Protein AF-A0A3A4X3X3-F1 (afdb_monome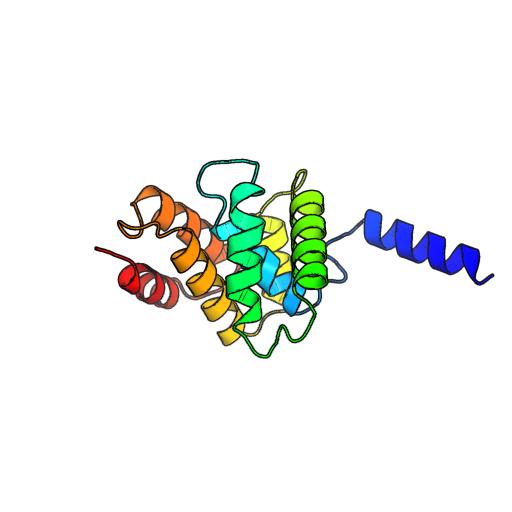r_lite)

Structure (mmCIF, N/CA/C/O backbone):
data_AF-A0A3A4X3X3-F1
#
_entry.id   AF-A0A3A4X3X3-F1
#
loop_
_atom_site.group_PDB
_atom_site.id
_atom_site.type_symbol
_atom_site.label_atom_id
_atom_site.label_alt_id
_atom_site.label_comp_id
_atom_site.label_asym_id
_atom_site.label_entity_id
_atom_site.label_seq_id
_atom_site.pdbx_PD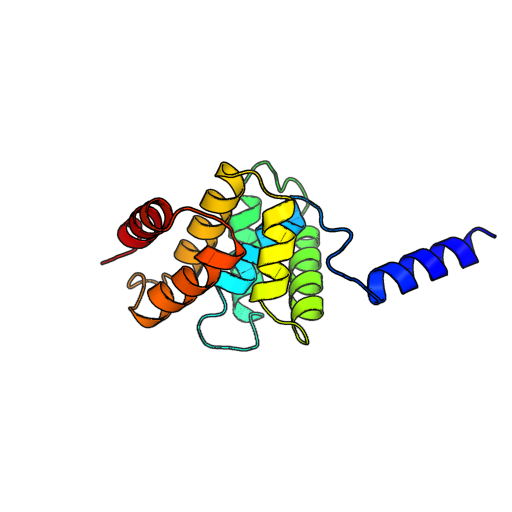B_ins_code
_atom_site.Cartn_x
_atom_site.Cartn_y
_atom_site.Cartn_z
_atom_site.occupancy
_atom_site.B_iso_or_equiv
_atom_site.auth_seq_id
_atom_site.auth_comp_id
_atom_site.auth_asym_id
_atom_site.auth_atom_id
_atom_site.pdbx_PDB_model_num
ATOM 1 N N . MET A 1 1 ? 26.166 -3.605 -29.532 1.00 51.84 1 MET A N 1
ATOM 2 C CA . MET A 1 1 ? 25.289 -4.764 -29.232 1.00 51.84 1 MET A CA 1
ATOM 3 C C . MET A 1 1 ? 24.823 -4.887 -27.776 1.00 51.84 1 MET A C 1
ATOM 5 O O . MET A 1 1 ? 23.665 -4.574 -27.557 1.00 51.84 1 MET A O 1
ATOM 9 N N . LYS A 1 2 ? 25.614 -5.294 -26.757 1.00 52.53 2 LYS A N 1
ATOM 10 C CA . LYS A 1 2 ? 25.091 -5.382 -25.358 1.00 52.53 2 LYS A CA 1
ATOM 11 C C . LYS A 1 2 ? 24.669 -4.024 -24.761 1.00 52.53 2 LYS A C 1
ATOM 13 O O . LYS A 1 2 ? 23.733 -3.970 -23.978 1.00 52.53 2 LYS A O 1
ATOM 18 N N . SER A 1 3 ? 25.343 -2.942 -25.152 1.00 66.31 3 SER A N 1
ATOM 19 C CA . SER A 1 3 ? 25.094 -1.590 -24.628 1.00 66.31 3 SER A CA 1
ATOM 20 C C . SER A 1 3 ? 23.858 -0.900 -25.216 1.00 66.31 3 SER A C 1
ATOM 22 O O . SER A 1 3 ? 23.314 -0.026 -24.552 1.00 66.31 3 SER A O 1
ATOM 24 N N . GLU A 1 4 ? 23.433 -1.245 -26.434 1.00 62.88 4 GLU A N 1
ATOM 25 C CA . GLU A 1 4 ? 22.257 -0.628 -27.076 1.00 62.88 4 GLU A CA 1
ATOM 26 C C . GLU A 1 4 ? 20.963 -1.248 -26.559 1.00 62.88 4 GLU A C 1
ATOM 28 O O . GLU A 1 4 ? 20.066 -0.508 -26.186 1.00 62.88 4 GLU A O 1
ATOM 33 N N . ARG A 1 5 ? 20.920 -2.578 -26.385 1.00 59.50 5 ARG A N 1
ATOM 34 C CA . ARG A 1 5 ? 19.794 -3.250 -25.714 1.00 59.50 5 ARG A CA 1
ATOM 35 C C . ARG A 1 5 ? 19.565 -2.734 -24.299 1.00 59.50 5 ARG A C 1
ATOM 37 O O . ARG A 1 5 ? 18.432 -2.488 -23.921 1.00 59.50 5 ARG A O 1
ATOM 44 N N . LEU A 1 6 ? 20.643 -2.525 -23.539 1.00 62.97 6 LEU A N 1
ATOM 45 C CA . LEU A 1 6 ? 20.533 -1.993 -22.182 1.00 62.97 6 LEU A CA 1
ATOM 46 C C . LEU A 1 6 ? 19.977 -0.558 -22.182 1.00 62.97 6 LEU A C 1
ATOM 48 O O . LEU A 1 6 ? 19.209 -0.204 -21.300 1.00 62.97 6 LEU A O 1
ATOM 52 N N . LYS A 1 7 ? 20.341 0.263 -23.178 1.00 60.59 7 LYS A N 1
ATOM 53 C CA . LYS A 1 7 ? 19.794 1.618 -23.343 1.00 60.59 7 LYS A CA 1
ATOM 54 C C . LYS A 1 7 ? 18.327 1.602 -23.762 1.00 60.59 7 LYS A C 1
ATOM 56 O O . LYS A 1 7 ? 17.557 2.354 -23.191 1.00 60.59 7 LYS A O 1
ATOM 61 N N . GLU A 1 8 ? 17.937 0.735 -24.692 1.00 59.47 8 GLU A N 1
ATOM 62 C CA . GLU A 1 8 ? 16.537 0.577 -25.106 1.00 59.47 8 GLU A CA 1
ATOM 63 C C . GLU A 1 8 ? 15.656 0.059 -23.960 1.00 59.47 8 GLU A C 1
ATOM 65 O O . GLU A 1 8 ? 14.534 0.528 -23.791 1.00 59.47 8 GLU A O 1
ATOM 70 N N . GLU A 1 9 ? 16.164 -0.860 -23.133 1.00 54.66 9 GLU A N 1
ATOM 71 C CA . GLU A 1 9 ? 15.475 -1.342 -21.929 1.00 54.66 9 GLU A CA 1
ATOM 72 C C . GLU A 1 9 ? 15.337 -0.238 -20.870 1.00 54.66 9 GLU A C 1
ATOM 74 O O . GLU A 1 9 ? 14.264 -0.093 -20.285 1.00 54.66 9 GLU A O 1
ATOM 79 N N . ILE A 1 10 ? 16.382 0.574 -20.660 1.00 61.00 10 ILE A N 1
ATOM 80 C CA . ILE A 1 10 ? 16.333 1.743 -19.769 1.00 61.00 10 ILE A CA 1
ATOM 81 C C . ILE A 1 10 ? 15.341 2.786 -20.304 1.00 61.00 10 ILE A C 1
ATOM 83 O O . ILE A 1 10 ? 14.487 3.239 -19.551 1.00 61.00 10 ILE A O 1
ATOM 87 N N . GLU A 1 11 ? 15.377 3.116 -21.596 1.00 58.00 11 GLU A N 1
ATOM 88 C CA . GLU A 1 11 ? 14.468 4.092 -22.212 1.00 58.00 11 GLU A CA 1
ATOM 89 C C . GLU A 1 11 ? 13.009 3.612 -22.234 1.00 58.00 11 GLU A C 1
ATOM 91 O O . GLU A 1 11 ? 12.089 4.405 -22.038 1.00 58.00 11 GLU A O 1
ATOM 96 N N . ALA A 1 12 ? 12.761 2.319 -22.461 1.00 55.28 12 ALA A N 1
ATOM 97 C CA . ALA A 1 12 ? 11.421 1.744 -22.379 1.00 55.28 12 ALA A CA 1
ATOM 98 C C . ALA A 1 12 ? 10.896 1.745 -20.933 1.00 55.28 12 ALA A C 1
ATOM 100 O O . ALA A 1 12 ? 9.727 2.062 -20.702 1.00 55.28 12 ALA A O 1
ATOM 101 N N . PHE A 1 13 ? 11.766 1.455 -19.960 1.00 50.56 13 PHE A N 1
ATOM 102 C CA . PHE A 1 13 ? 11.449 1.538 -18.534 1.00 50.56 13 PHE A CA 1
ATOM 103 C C . PHE A 1 13 ? 11.178 2.984 -18.086 1.00 50.56 13 PHE A C 1
ATOM 105 O O . PHE A 1 13 ? 10.253 3.222 -17.313 1.00 50.56 13 PHE A O 1
ATOM 112 N N . GLU A 1 14 ? 11.917 3.961 -18.615 1.00 56.97 14 GLU A N 1
ATOM 113 C CA . GLU A 1 14 ? 11.679 5.391 -18.381 1.00 56.97 14 GLU A CA 1
ATOM 114 C C . GLU A 1 14 ? 10.387 5.894 -19.047 1.00 56.97 14 GLU A C 1
ATOM 116 O O . GLU A 1 14 ? 9.726 6.779 -18.505 1.00 56.97 14 GLU A O 1
ATOM 121 N N . LYS A 1 15 ? 9.981 5.315 -20.187 1.00 59.78 15 LYS A N 1
ATOM 122 C CA . LYS A 1 15 ? 8.748 5.697 -20.902 1.00 59.78 15 LYS A CA 1
ATOM 123 C C . LYS A 1 15 ? 7.467 5.131 -20.293 1.00 59.78 15 LYS A C 1
ATOM 125 O O . LYS A 1 15 ? 6.422 5.762 -20.439 1.00 59.78 15 LYS A O 1
ATOM 130 N N . ASN A 1 16 ? 7.511 3.967 -19.642 1.00 64.69 16 ASN A N 1
ATOM 131 C CA . ASN A 1 16 ? 6.354 3.428 -18.922 1.00 64.69 16 ASN A CA 1
ATOM 132 C C . ASN A 1 16 ? 6.770 2.707 -17.625 1.00 64.69 16 ASN A C 1
ATOM 134 O O . ASN A 1 16 ? 6.786 1.473 -17.561 1.00 64.69 16 ASN A O 1
ATOM 138 N N . PRO A 1 17 ? 7.091 3.471 -16.568 1.00 66.75 17 PRO A N 1
ATOM 139 C CA . PRO A 1 17 ? 7.646 2.937 -15.325 1.00 66.75 17 PRO A CA 1
ATOM 140 C C . PRO A 1 17 ? 6.711 1.955 -14.588 1.00 66.75 17 PRO A C 1
ATOM 142 O O . PRO A 1 17 ? 7.160 1.211 -13.717 1.00 66.75 17 PRO A O 1
ATOM 145 N N . LEU A 1 18 ? 5.423 1.903 -14.947 1.00 76.56 18 LEU A N 1
ATOM 146 C CA . LEU A 1 18 ? 4.424 1.009 -14.351 1.00 76.56 18 LEU A CA 1
ATOM 147 C C . LEU A 1 18 ? 4.239 -0.323 -15.107 1.00 76.56 18 LEU A C 1
ATOM 149 O O . LEU A 1 18 ? 3.536 -1.200 -14.612 1.00 76.56 18 LEU A O 1
ATOM 153 N N . GLN A 1 19 ? 4.862 -0.517 -16.278 1.00 71.81 19 GLN A N 1
ATOM 154 C CA . GLN A 1 19 ? 4.682 -1.739 -17.083 1.00 71.81 19 GLN A CA 1
ATOM 155 C C . GLN A 1 19 ? 5.429 -2.973 -16.552 1.00 71.81 19 GLN A C 1
ATOM 157 O O . GLN A 1 19 ? 5.031 -4.092 -16.861 1.00 71.81 19 GLN A O 1
ATOM 162 N N . ASN A 1 20 ? 6.486 -2.792 -15.754 1.00 80.12 20 ASN A N 1
ATOM 163 C CA . ASN A 1 20 ? 7.369 -3.877 -15.297 1.00 80.12 20 ASN A CA 1
ATOM 164 C C . ASN A 1 20 ? 7.460 -3.952 -13.765 1.00 80.12 20 ASN A C 1
ATOM 166 O O . ASN A 1 20 ? 8.546 -4.065 -13.194 1.00 80.12 20 ASN A O 1
ATOM 170 N N . LEU A 1 21 ? 6.319 -3.841 -13.086 1.00 88.75 21 LEU A N 1
ATOM 171 C CA . LEU A 1 21 ? 6.254 -3.913 -11.627 1.00 88.75 21 LEU A CA 1
ATOM 172 C C . LEU A 1 21 ? 6.344 -5.367 -11.146 1.00 88.75 21 LEU A C 1
ATOM 174 O O . LEU A 1 21 ? 5.661 -6.255 -11.654 1.00 88.75 21 LEU A O 1
ATOM 178 N N . THR A 1 22 ? 7.151 -5.611 -10.114 1.00 93.00 22 THR A N 1
ATOM 179 C CA . THR A 1 22 ? 7.090 -6.876 -9.370 1.00 93.00 22 THR A CA 1
ATOM 180 C C . THR A 1 22 ? 5.911 -6.878 -8.392 1.00 93.00 22 THR A C 1
ATOM 182 O O . THR A 1 22 ? 5.326 -5.836 -8.093 1.00 93.00 22 THR A O 1
ATOM 185 N N . VAL A 1 23 ? 5.591 -8.041 -7.812 1.00 94.94 23 VAL A N 1
ATOM 186 C CA . VAL A 1 23 ? 4.615 -8.133 -6.708 1.00 94.94 23 VAL A CA 1
ATOM 187 C C . VAL A 1 23 ? 5.018 -7.224 -5.540 1.00 94.94 23 VAL A C 1
ATOM 189 O O . VAL A 1 23 ? 4.178 -6.510 -5.002 1.00 94.94 23 VAL A O 1
ATOM 192 N N . GLN A 1 24 ? 6.305 -7.200 -5.178 1.00 95.38 24 GLN A N 1
ATOM 193 C CA . GLN A 1 24 ? 6.819 -6.315 -4.126 1.00 95.38 24 GLN A CA 1
ATOM 194 C C . GLN A 1 24 ? 6.615 -4.835 -4.481 1.00 95.38 24 GLN A C 1
ATOM 196 O O . GLN A 1 24 ? 6.172 -4.059 -3.636 1.00 95.38 24 GLN A O 1
ATOM 201 N N . ASP A 1 25 ? 6.900 -4.451 -5.731 1.00 94.56 25 ASP A N 1
ATOM 202 C CA . ASP A 1 25 ? 6.717 -3.076 -6.205 1.00 94.56 25 ASP A CA 1
ATOM 203 C C . ASP A 1 25 ? 5.238 -2.667 -6.162 1.00 94.56 25 ASP A C 1
ATOM 205 O O . ASP A 1 25 ? 4.903 -1.601 -5.647 1.00 94.56 25 ASP A O 1
ATOM 209 N N . ALA A 1 26 ? 4.343 -3.541 -6.627 1.00 95.00 26 ALA A N 1
ATOM 210 C CA . ALA A 1 26 ? 2.901 -3.324 -6.592 1.00 95.00 26 ALA A CA 1
ATOM 211 C C . ALA A 1 26 ? 2.376 -3.169 -5.153 1.00 95.00 26 ALA A C 1
ATOM 213 O O . ALA A 1 26 ? 1.589 -2.262 -4.874 1.00 95.00 26 ALA A O 1
ATOM 214 N N . MET A 1 27 ? 2.852 -3.996 -4.215 1.00 96.81 27 MET A N 1
ATOM 215 C CA . MET A 1 27 ? 2.505 -3.849 -2.799 1.00 96.81 27 MET A CA 1
ATOM 216 C C . MET A 1 27 ? 2.995 -2.510 -2.237 1.00 96.81 27 MET A C 1
ATOM 218 O O . MET A 1 27 ? 2.227 -1.822 -1.567 1.00 96.81 27 MET A O 1
ATOM 222 N N . ILE A 1 28 ? 4.242 -2.117 -2.523 1.00 95.25 28 ILE A N 1
ATOM 223 C CA . ILE A 1 28 ? 4.807 -0.841 -2.062 1.00 95.25 28 ILE A CA 1
ATOM 224 C C . ILE A 1 28 ? 4.028 0.348 -2.631 1.00 95.25 28 ILE A C 1
ATOM 226 O O . ILE A 1 28 ? 3.770 1.291 -1.890 1.00 95.25 28 ILE A O 1
ATOM 230 N N . ILE A 1 29 ? 3.613 0.315 -3.901 1.00 94.06 29 ILE A N 1
ATOM 231 C CA . ILE A 1 29 ? 2.815 1.387 -4.520 1.00 94.06 29 ILE A CA 1
ATOM 232 C C . ILE A 1 29 ? 1.528 1.640 -3.732 1.00 94.06 29 ILE A C 1
ATOM 234 O O . ILE A 1 29 ? 1.243 2.781 -3.367 1.00 94.06 29 ILE A O 1
ATOM 238 N N . VAL A 1 30 ? 0.777 0.581 -3.414 1.00 94.50 30 VAL A N 1
ATOM 239 C CA . VAL A 1 30 ? -0.463 0.690 -2.628 1.00 94.50 30 VAL A CA 1
ATOM 240 C C . VAL A 1 30 ? -0.189 1.268 -1.239 1.00 94.50 30 VAL A C 1
ATOM 242 O O . VAL A 1 30 ? -0.928 2.135 -0.763 1.00 94.50 30 VAL A O 1
ATOM 245 N N . VAL A 1 31 ? 0.891 0.817 -0.599 1.00 94.44 31 VAL A N 1
ATOM 246 C CA . VAL A 1 31 ? 1.288 1.275 0.737 1.00 94.44 31 VAL A CA 1
ATOM 247 C C . VAL A 1 31 ? 1.673 2.753 0.728 1.00 94.44 31 VAL A C 1
ATOM 249 O O . VAL A 1 31 ? 1.146 3.526 1.525 1.00 94.44 31 VAL A O 1
ATOM 252 N N . VAL A 1 32 ? 2.530 3.167 -0.208 1.00 91.81 32 VAL A N 1
ATOM 253 C CA . VAL A 1 32 ? 2.958 4.562 -0.368 1.00 91.81 32 VAL A CA 1
ATOM 254 C C . VAL A 1 32 ? 1.754 5.453 -0.661 1.00 91.81 32 VAL A C 1
ATOM 256 O O . VAL A 1 32 ? 1.542 6.435 0.045 1.00 91.81 32 VAL A O 1
ATOM 259 N N . CYS A 1 33 ? 0.926 5.112 -1.652 1.00 90.62 33 CYS A N 1
ATOM 260 C CA . CYS A 1 33 ? -0.235 5.933 -1.997 1.00 90.62 33 CYS A CA 1
ATOM 261 C C . CYS A 1 33 ? -1.250 6.018 -0.855 1.00 90.62 33 CYS A C 1
ATOM 263 O O . CYS A 1 33 ? -1.821 7.082 -0.634 1.00 90.62 33 CYS A O 1
ATOM 265 N N . GLY A 1 34 ? -1.444 4.948 -0.082 1.00 89.75 34 GLY A N 1
ATOM 266 C CA . GLY A 1 34 ? -2.339 4.976 1.073 1.00 89.75 34 GLY A CA 1
ATOM 267 C C . GLY A 1 34 ? -1.786 5.731 2.287 1.00 89.75 34 GLY A C 1
ATOM 268 O O . GLY A 1 34 ? -2.567 6.305 3.043 1.00 89.75 34 GLY A O 1
ATOM 269 N N . ALA A 1 35 ? -0.462 5.802 2.449 1.00 86.44 35 ALA A N 1
ATOM 270 C CA . ALA A 1 35 ? 0.181 6.594 3.499 1.00 86.44 35 ALA A CA 1
ATOM 271 C C . ALA A 1 35 ? 0.179 8.115 3.205 1.00 86.44 35 ALA A C 1
ATOM 273 O O . ALA A 1 35 ? 0.187 8.915 4.142 1.00 86.44 35 ALA A O 1
ATOM 274 N N . ARG A 1 36 ? 0.087 8.534 1.928 1.00 81.38 36 ARG A N 1
ATOM 275 C CA . ARG A 1 36 ? 0.065 9.947 1.467 1.00 81.38 36 ARG A CA 1
ATOM 276 C C . ARG A 1 36 ? -1.231 10.704 1.799 1.00 81.38 36 ARG A C 1
ATOM 278 O O . ARG A 1 36 ? -1.960 11.144 0.920 1.00 81.38 36 ARG A O 1
ATOM 285 N N . VAL A 1 37 ? -1.525 10.902 3.079 1.00 68.06 37 VAL A N 1
ATOM 286 C CA . VAL A 1 37 ? -2.787 11.531 3.522 1.00 68.06 37 VAL A CA 1
ATOM 287 C C . VAL A 1 37 ? -2.784 13.060 3.344 1.00 68.06 37 VAL A C 1
ATOM 289 O O . VAL A 1 37 ? -3.847 13.657 3.182 1.00 68.06 37 VAL A O 1
ATOM 292 N N . LYS A 1 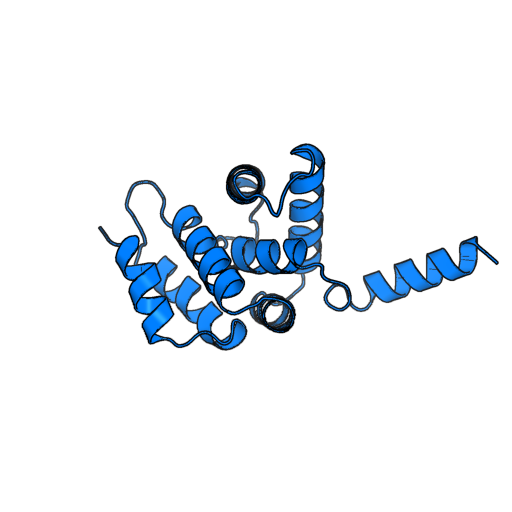38 ? -1.621 13.726 3.431 1.00 56.94 38 LYS A N 1
ATOM 293 C CA . LYS A 1 38 ? -1.540 15.205 3.450 1.00 56.94 38 LYS A CA 1
ATOM 294 C C . LYS A 1 38 ? -0.398 15.838 2.654 1.00 56.94 38 LYS A C 1
ATOM 296 O O . LYS A 1 38 ? -0.401 17.057 2.528 1.00 56.94 38 LYS A O 1
ATOM 301 N N . ALA A 1 39 ? 0.556 15.072 2.138 1.00 51.62 39 ALA A N 1
ATOM 302 C CA . ALA A 1 39 ? 1.717 15.631 1.459 1.00 51.62 39 ALA A CA 1
ATOM 303 C C . ALA A 1 39 ? 1.984 14.912 0.136 1.00 51.62 39 ALA A C 1
ATOM 305 O O . ALA A 1 39 ? 1.871 13.690 0.035 1.00 51.62 39 ALA A O 1
ATOM 306 N N . GLU A 1 40 ? 2.395 15.700 -0.854 1.00 56.72 40 GLU A N 1
ATOM 307 C CA . GLU A 1 40 ? 3.041 15.241 -2.088 1.00 56.72 40 GLU A CA 1
ATOM 308 C C . GLU A 1 40 ? 4.349 14.479 -1.787 1.00 56.72 40 GLU A C 1
ATOM 310 O O . GLU A 1 40 ? 4.846 13.728 -2.629 1.00 56.72 40 GLU A O 1
ATOM 315 N N . ASP A 1 41 ? 4.876 14.618 -0.562 1.00 63.12 41 ASP A N 1
ATOM 316 C CA . ASP A 1 41 ? 6.080 13.955 -0.088 1.00 63.12 41 ASP A CA 1
ATOM 317 C C . ASP A 1 41 ? 5.788 12.892 0.986 1.00 63.12 41 ASP A C 1
ATOM 319 O O . ASP A 1 41 ? 5.211 13.168 2.034 1.00 63.12 41 ASP A O 1
ATOM 323 N N . CYS A 1 42 ? 6.219 11.660 0.710 1.00 69.62 42 CYS A N 1
ATOM 324 C CA . CYS A 1 42 ? 6.167 10.522 1.633 1.00 69.62 42 CYS A CA 1
ATOM 325 C C . CYS A 1 42 ? 7.544 10.225 2.247 1.00 69.62 42 CYS A C 1
ATOM 327 O O . CYS A 1 42 ? 7.729 9.152 2.818 1.00 69.62 42 CYS A O 1
ATOM 329 N N . SER A 1 43 ? 8.521 11.123 2.079 1.00 71.19 43 SER A N 1
ATOM 330 C CA . SER A 1 43 ? 9.912 10.945 2.514 1.00 71.19 43 SER A CA 1
ATOM 331 C C . SER A 1 43 ? 10.034 10.551 3.989 1.00 71.19 43 SER A C 1
ATOM 333 O O . SER A 1 43 ? 10.779 9.625 4.310 1.00 71.19 43 SER A O 1
ATOM 335 N N . GLU A 1 44 ? 9.240 11.171 4.865 1.00 73.94 44 GLU A N 1
ATOM 336 C CA . GLU A 1 44 ? 9.199 10.864 6.302 1.00 73.94 44 GLU A CA 1
ATOM 337 C C . GLU A 1 44 ? 8.676 9.448 6.604 1.00 73.94 44 GLU A C 1
ATOM 339 O O . GLU A 1 44 ? 9.062 8.836 7.600 1.00 73.94 44 GLU A O 1
ATOM 344 N N . ASP A 1 45 ? 7.839 8.889 5.727 1.00 84.12 45 ASP A N 1
ATOM 345 C CA . ASP A 1 45 ? 7.238 7.568 5.912 1.00 84.12 45 ASP A CA 1
ATOM 346 C C . ASP A 1 45 ? 8.064 6.436 5.284 1.00 84.12 45 ASP A C 1
ATOM 348 O O . ASP A 1 45 ? 7.804 5.271 5.578 1.00 84.12 45 ASP A O 1
ATOM 352 N N . ILE A 1 46 ? 9.099 6.726 4.482 1.00 89.00 46 ILE A N 1
ATOM 353 C CA . ILE A 1 46 ? 9.910 5.698 3.795 1.00 89.00 46 ILE A CA 1
ATOM 354 C C . ILE A 1 46 ? 10.498 4.688 4.784 1.00 89.00 46 ILE A C 1
ATOM 356 O O . ILE A 1 46 ? 10.436 3.482 4.545 1.00 89.00 46 ILE A O 1
ATOM 360 N N . ALA A 1 47 ? 11.050 5.163 5.904 1.00 89.31 47 ALA A N 1
ATOM 361 C CA . ALA A 1 47 ? 11.647 4.288 6.910 1.00 89.31 47 ALA A CA 1
ATOM 362 C C . ALA A 1 47 ? 10.603 3.373 7.572 1.00 89.31 47 ALA A C 1
ATOM 364 O O . ALA A 1 47 ? 10.874 2.188 7.765 1.00 89.31 47 ALA A O 1
ATOM 365 N N . ARG A 1 48 ? 9.409 3.911 7.858 1.00 90.56 48 ARG A N 1
ATOM 366 C CA . ARG A 1 48 ? 8.283 3.174 8.457 1.00 90.56 48 ARG A CA 1
ATOM 367 C C . ARG A 1 48 ? 7.703 2.154 7.479 1.00 90.56 48 ARG A C 1
ATOM 369 O O . ARG A 1 48 ? 7.395 1.034 7.870 1.00 90.56 48 ARG A O 1
ATOM 376 N N . ILE A 1 49 ? 7.592 2.521 6.201 1.00 92.69 49 ILE A N 1
ATOM 377 C CA . ILE A 1 49 ? 7.167 1.616 5.128 1.00 92.69 49 ILE A CA 1
ATOM 378 C C . ILE A 1 49 ? 8.162 0.464 5.005 1.00 92.69 49 ILE A C 1
ATOM 380 O O . ILE A 1 49 ? 7.738 -0.685 4.984 1.00 92.69 49 ILE A O 1
ATOM 384 N N . ALA A 1 50 ? 9.466 0.757 4.959 1.00 93.62 50 ALA A N 1
ATOM 385 C CA . ALA A 1 50 ? 10.504 -0.264 4.846 1.00 93.62 50 ALA A CA 1
ATOM 386 C C . ALA A 1 50 ? 10.450 -1.259 6.011 1.00 93.62 50 ALA A C 1
ATOM 388 O O . ALA A 1 50 ? 10.426 -2.463 5.784 1.00 93.62 50 ALA A O 1
ATOM 389 N N . GLU A 1 51 ? 10.372 -0.759 7.244 1.00 92.62 51 GLU A N 1
ATOM 390 C CA . GLU A 1 51 ? 10.248 -1.596 8.440 1.00 92.62 51 GLU A CA 1
ATOM 391 C C . GLU A 1 51 ? 8.998 -2.485 8.392 1.00 92.62 51 GLU A C 1
ATOM 393 O O . GLU A 1 51 ? 9.075 -3.688 8.646 1.00 92.62 51 GLU A O 1
ATOM 398 N N . LEU A 1 52 ? 7.858 -1.919 7.987 1.00 92.94 52 LEU A N 1
ATOM 399 C CA . LEU A 1 52 ? 6.606 -2.657 7.896 1.00 92.94 52 LEU A CA 1
ATOM 400 C C . LEU A 1 52 ? 6.663 -3.765 6.841 1.00 92.94 52 LEU A C 1
ATOM 402 O O . LEU A 1 52 ? 6.307 -4.904 7.140 1.00 92.94 52 LEU A O 1
ATOM 406 N N . VAL A 1 53 ? 7.110 -3.469 5.617 1.00 93.44 53 VAL A N 1
ATOM 407 C CA . VAL A 1 53 ? 7.110 -4.473 4.540 1.00 93.44 53 VAL A CA 1
ATOM 408 C C . VAL A 1 53 ? 8.146 -5.571 4.779 1.00 93.44 53 VAL A C 1
ATOM 410 O O . VAL A 1 53 ? 7.870 -6.727 4.470 1.00 93.44 53 VAL A O 1
ATOM 413 N N . GLN A 1 54 ? 9.286 -5.253 5.405 1.00 92.94 54 GLN A N 1
ATOM 414 C CA . GLN A 1 54 ? 10.318 -6.238 5.754 1.00 92.94 54 GLN A CA 1
ATOM 415 C C . GLN A 1 54 ? 9.881 -7.258 6.805 1.00 92.94 54 GLN A C 1
ATOM 417 O O . GLN A 1 54 ? 10.464 -8.335 6.892 1.00 92.94 54 GLN A O 1
ATOM 422 N N . SER A 1 55 ? 8.836 -6.966 7.582 1.00 89.62 55 SER A N 1
ATOM 423 C CA . SER A 1 55 ? 8.245 -7.962 8.485 1.00 89.62 55 SER A CA 1
ATOM 424 C C . SER A 1 55 ? 7.582 -9.133 7.741 1.00 89.62 55 SER A C 1
ATOM 426 O O . SER A 1 55 ? 7.261 -10.156 8.346 1.00 89.62 55 SER A O 1
ATOM 428 N N . HIS A 1 56 ? 7.373 -9.003 6.428 1.00 93.62 56 HIS A N 1
ATOM 429 C CA . HIS A 1 56 ? 6.705 -9.994 5.601 1.00 93.62 56 HIS A CA 1
ATOM 430 C C . HIS A 1 56 ? 7.698 -10.836 4.796 1.00 93.62 56 HIS A C 1
ATOM 432 O O . HIS A 1 56 ? 8.623 -10.314 4.180 1.00 93.62 56 HIS A O 1
ATOM 438 N N . SER A 1 57 ? 7.447 -12.145 4.695 1.00 92.00 57 SER A N 1
ATOM 439 C CA . SER A 1 57 ? 8.338 -13.108 4.020 1.00 92.00 57 SER A CA 1
ATOM 440 C C . SER A 1 57 ? 8.586 -12.820 2.535 1.00 92.00 57 SER A C 1
ATOM 442 O O . SER A 1 57 ? 9.593 -13.254 1.983 1.00 92.00 57 SER A O 1
ATOM 444 N N . LEU A 1 58 ? 7.691 -12.067 1.890 1.00 91.56 58 LEU A N 1
ATOM 445 C CA . LEU A 1 58 ? 7.882 -11.599 0.514 1.00 91.56 58 LEU A CA 1
ATOM 446 C C . LEU A 1 58 ? 9.010 -10.572 0.376 1.00 91.56 58 LEU A C 1
ATOM 448 O O . LEU A 1 58 ? 9.443 -10.341 -0.744 1.00 91.56 58 LEU A O 1
ATOM 452 N N . PHE A 1 59 ? 9.489 -9.962 1.460 1.00 92.25 59 PHE A N 1
ATOM 453 C CA . PHE A 1 59 ? 10.548 -8.952 1.463 1.00 92.25 59 PHE A CA 1
ATOM 454 C C . PHE A 1 59 ? 11.781 -9.475 2.205 1.00 92.25 59 PHE A C 1
ATOM 456 O O . PHE A 1 59 ? 12.138 -9.000 3.276 1.00 92.25 59 PHE A O 1
ATOM 463 N N . SER A 1 60 ? 12.451 -10.466 1.615 1.00 90.12 60 SER A N 1
ATOM 464 C CA . SER A 1 60 ? 13.680 -11.059 2.163 1.00 90.12 60 SER A CA 1
ATOM 465 C C . SER A 1 60 ? 14.963 -10.290 1.804 1.00 90.12 60 SER A C 1
ATOM 467 O O . SER A 1 60 ? 16.060 -10.784 2.058 1.00 90.12 60 SER A O 1
ATOM 469 N N . GLU A 1 61 ? 14.845 -9.136 1.140 1.00 88.94 61 GLU A N 1
ATOM 470 C CA . GLU A 1 61 ? 15.981 -8.294 0.748 1.00 88.94 61 GLU A CA 1
ATOM 471 C C . GLU A 1 61 ? 16.505 -7.462 1.930 1.00 88.94 61 GLU A C 1
ATOM 473 O O . GLU A 1 61 ? 15.799 -7.243 2.921 1.00 88.94 61 GLU A O 1
ATOM 478 N N . TYR A 1 62 ? 17.750 -6.980 1.835 1.00 90.94 62 TYR A N 1
ATOM 479 C CA . TYR A 1 62 ? 18.314 -6.106 2.863 1.00 90.94 62 TYR A CA 1
ATOM 480 C C . TYR A 1 62 ? 17.508 -4.807 2.974 1.00 90.94 62 TYR A C 1
ATOM 482 O O . TYR A 1 62 ? 16.874 -4.343 2.019 1.00 90.94 62 TYR A O 1
ATOM 490 N N . ARG A 1 63 ? 17.542 -4.185 4.156 1.00 89.88 63 ARG A N 1
ATOM 491 C CA . ARG A 1 63 ? 16.753 -2.975 4.436 1.00 89.88 63 ARG A CA 1
ATOM 492 C C . ARG A 1 63 ? 17.101 -1.843 3.489 1.00 89.88 63 ARG A C 1
ATOM 494 O O . ARG A 1 63 ? 16.217 -1.141 3.008 1.00 89.88 63 ARG A O 1
ATOM 501 N N . GLU A 1 64 ? 18.376 -1.708 3.164 1.00 91.06 64 GLU A N 1
ATOM 502 C CA . GLU A 1 64 ? 18.894 -0.715 2.235 1.00 91.06 64 GLU A CA 1
ATOM 503 C C . GLU A 1 64 ? 18.357 -0.915 0.811 1.00 91.06 64 GLU A C 1
ATOM 505 O O . GLU A 1 64 ? 18.162 0.068 0.094 1.00 91.06 64 GLU A O 1
ATOM 510 N N . ASP A 1 65 ? 18.108 -2.160 0.393 1.00 91.38 65 ASP A N 1
ATOM 511 C CA . ASP A 1 65 ? 17.513 -2.477 -0.911 1.00 91.38 65 ASP A CA 1
ATOM 512 C C . ASP A 1 65 ? 16.014 -2.148 -0.920 1.00 91.38 65 ASP A C 1
ATOM 514 O O . ASP A 1 65 ? 15.539 -1.475 -1.838 1.00 91.38 65 ASP A O 1
ATOM 518 N N . THR A 1 66 ? 15.294 -2.500 0.152 1.00 92.81 66 THR A N 1
ATOM 519 C CA . THR A 1 66 ? 13.874 -2.136 0.328 1.00 92.81 66 THR A CA 1
ATOM 520 C C . THR A 1 66 ? 13.692 -0.614 0.301 1.00 92.81 66 THR A C 1
ATOM 522 O O . THR A 1 66 ? 12.840 -0.084 -0.414 1.00 92.81 66 THR A O 1
ATOM 525 N N . VAL A 1 67 ? 14.534 0.127 1.030 1.00 92.81 67 VAL A N 1
ATOM 526 C CA . VAL A 1 67 ? 14.511 1.598 1.050 1.00 92.81 67 VAL A CA 1
ATOM 527 C C . VAL A 1 67 ? 14.813 2.176 -0.333 1.00 92.81 67 VAL A C 1
ATOM 529 O O . VAL A 1 67 ? 14.139 3.116 -0.764 1.00 92.81 67 VAL A O 1
ATOM 532 N N . ARG A 1 68 ? 15.793 1.628 -1.065 1.00 90.75 68 ARG A N 1
ATOM 533 C CA . ARG A 1 68 ? 16.087 2.045 -2.448 1.00 90.75 68 ARG A CA 1
ATOM 534 C C . ARG A 1 68 ? 14.894 1.806 -3.376 1.00 90.75 68 ARG A C 1
ATOM 536 O O . ARG A 1 68 ? 14.557 2.690 -4.164 1.00 90.75 68 ARG A O 1
ATOM 543 N N . ARG A 1 69 ? 14.213 0.665 -3.243 1.00 91.19 69 ARG A N 1
ATOM 544 C CA . ARG A 1 69 ? 13.000 0.331 -4.002 1.00 91.19 69 ARG A CA 1
ATOM 545 C C . ARG A 1 69 ? 11.859 1.311 -3.722 1.00 91.19 69 ARG A C 1
ATOM 547 O O . ARG A 1 69 ? 11.260 1.824 -4.668 1.00 91.19 69 ARG A O 1
ATOM 554 N N . ILE A 1 70 ? 11.601 1.628 -2.452 1.00 91.62 70 ILE A N 1
ATOM 555 C CA . ILE A 1 70 ? 10.571 2.602 -2.057 1.00 91.62 70 ILE A CA 1
ATOM 556 C C . ILE A 1 70 ? 10.901 3.989 -2.616 1.00 91.62 70 ILE A C 1
ATOM 558 O O . ILE A 1 70 ? 10.032 4.620 -3.209 1.00 91.62 70 ILE A O 1
ATOM 562 N N . ASN A 1 71 ? 12.152 4.449 -2.500 1.00 89.50 71 ASN A N 1
ATOM 563 C CA . ASN A 1 71 ? 12.582 5.735 -3.062 1.00 89.50 71 ASN A CA 1
ATOM 564 C C . ASN A 1 71 ? 12.370 5.806 -4.576 1.00 89.50 71 ASN A C 1
ATOM 566 O O . ASN A 1 71 ? 11.866 6.806 -5.086 1.00 89.50 71 ASN A O 1
ATOM 570 N N . ARG A 1 72 ? 12.722 4.735 -5.298 1.00 87.25 72 ARG A N 1
ATOM 571 C CA . ARG A 1 72 ? 12.480 4.628 -6.740 1.00 87.25 72 ARG A CA 1
ATOM 572 C C . ARG A 1 72 ? 10.992 4.813 -7.055 1.00 87.25 72 ARG A C 1
ATOM 574 O O . ARG A 1 72 ? 10.658 5.660 -7.876 1.00 87.25 72 ARG A O 1
ATOM 581 N N . ILE A 1 73 ? 10.113 4.097 -6.353 1.00 88.62 73 ILE A N 1
ATOM 582 C CA . ILE A 1 73 ? 8.652 4.191 -6.520 1.00 88.62 73 ILE A CA 1
ATOM 583 C C . ILE A 1 73 ? 8.130 5.591 -6.175 1.00 88.62 73 ILE A C 1
ATOM 585 O O . ILE A 1 73 ? 7.368 6.174 -6.943 1.00 88.62 73 ILE A O 1
ATOM 589 N N . VAL A 1 74 ? 8.564 6.170 -5.054 1.00 86.38 74 VAL A N 1
ATOM 590 C CA . VAL A 1 74 ? 8.180 7.528 -4.643 1.00 86.38 74 VAL A CA 1
ATOM 591 C C . VAL A 1 74 ? 8.555 8.551 -5.715 1.00 86.38 74 VAL A C 1
ATOM 593 O O . VAL A 1 74 ? 7.722 9.395 -6.043 1.00 86.38 74 VAL A O 1
ATOM 596 N N . ASN A 1 75 ? 9.762 8.452 -6.281 1.00 83.06 75 ASN A N 1
ATOM 597 C CA . ASN A 1 75 ? 10.239 9.336 -7.344 1.00 83.06 75 ASN A CA 1
ATOM 598 C C . ASN A 1 75 ? 9.490 9.126 -8.664 1.00 83.06 75 ASN A C 1
ATOM 600 O O . ASN A 1 75 ? 9.121 10.109 -9.298 1.00 83.06 75 ASN A O 1
ATOM 604 N N . MET A 1 76 ? 9.199 7.879 -9.051 1.00 79.12 76 MET A N 1
ATOM 605 C CA . MET A 1 76 ? 8.362 7.583 -10.225 1.00 79.12 76 MET A CA 1
ATOM 606 C C . MET A 1 76 ? 6.973 8.223 -10.096 1.00 79.12 76 MET A C 1
ATOM 608 O O . MET A 1 76 ? 6.432 8.742 -11.065 1.00 79.12 76 MET A O 1
ATOM 612 N N . MET A 1 77 ? 6.413 8.238 -8.883 1.00 79.88 77 MET A N 1
ATOM 613 C CA . MET A 1 77 ? 5.092 8.803 -8.597 1.00 79.88 77 MET A CA 1
ATOM 614 C C . MET A 1 77 ? 5.116 10.291 -8.212 1.00 79.88 77 MET A C 1
ATOM 616 O O . MET A 1 77 ? 4.070 10.826 -7.859 1.00 79.88 77 MET A O 1
ATOM 620 N N . ARG A 1 78 ? 6.268 10.984 -8.229 1.00 69.06 78 ARG A N 1
ATOM 621 C CA . ARG A 1 78 ? 6.320 12.437 -7.947 1.00 69.06 78 ARG A CA 1
ATOM 622 C C . ARG A 1 78 ? 5.634 13.274 -9.032 1.00 69.06 78 ARG A C 1
ATOM 624 O O . ARG A 1 78 ? 5.234 14.395 -8.751 1.00 69.06 78 ARG A O 1
ATOM 631 N N . ALA A 1 79 ? 5.492 12.730 -10.241 1.00 52.94 79 ALA A N 1
ATOM 632 C CA . ALA A 1 79 ? 4.837 13.377 -11.380 1.00 52.94 79 ALA A CA 1
ATOM 633 C C . ALA A 1 79 ? 3.562 12.647 -11.858 1.00 52.94 79 ALA A C 1
ATOM 635 O O . ALA A 1 79 ? 2.967 13.063 -12.848 1.00 52.94 79 ALA A O 1
ATOM 636 N N . GLY A 1 80 ? 3.163 11.553 -11.195 1.00 62.22 80 GLY A N 1
ATOM 637 C CA . GLY A 1 80 ? 2.089 10.656 -11.642 1.00 62.22 80 GLY A CA 1
ATOM 638 C C . GLY A 1 80 ? 0.905 10.577 -10.674 1.00 62.22 80 GLY A C 1
ATOM 639 O O . GLY A 1 80 ? 1.034 10.885 -9.489 1.00 62.22 80 GLY A O 1
ATOM 640 N N . ASP A 1 81 ? -0.251 10.135 -11.177 1.00 77.19 81 ASP A N 1
ATOM 641 C CA . ASP A 1 81 ? -1.471 9.950 -10.385 1.00 77.19 81 ASP A CA 1
ATOM 642 C C . ASP A 1 81 ? -1.394 8.653 -9.558 1.00 77.19 81 ASP A C 1
ATOM 644 O O . ASP A 1 81 ? -1.244 7.551 -10.094 1.00 77.19 81 ASP A O 1
ATOM 648 N N . CYS A 1 82 ? -1.544 8.766 -8.233 1.00 86.06 82 CYS A N 1
ATOM 649 C CA . CYS A 1 82 ? -1.617 7.611 -7.337 1.00 86.06 82 CYS A CA 1
ATOM 650 C C . CYS A 1 82 ? -2.727 6.626 -7.735 1.00 86.06 82 CYS A C 1
ATOM 652 O O . CYS A 1 82 ? -2.569 5.425 -7.529 1.00 86.06 82 CYS A O 1
ATOM 654 N N . LYS A 1 83 ? -3.832 7.092 -8.327 1.00 88.00 83 LYS A N 1
ATOM 655 C CA . LYS A 1 83 ? -4.909 6.211 -8.798 1.00 88.00 83 LYS A CA 1
ATOM 656 C C . LYS A 1 83 ? -4.457 5.328 -9.955 1.00 88.00 83 LYS A C 1
ATOM 658 O O . LYS A 1 83 ? -4.770 4.140 -9.959 1.00 88.00 83 LYS A O 1
ATOM 663 N N . GLU A 1 84 ? -3.696 5.875 -10.899 1.00 87.50 84 GLU A N 1
ATOM 664 C CA . GLU A 1 84 ? -3.159 5.115 -12.031 1.00 87.50 84 GLU A CA 1
ATOM 665 C C . GLU A 1 84 ? -2.139 4.076 -11.555 1.00 87.50 84 GLU A C 1
ATOM 667 O O . GLU A 1 84 ? -2.251 2.895 -11.885 1.00 87.50 84 GLU A O 1
ATOM 672 N N . ALA A 1 85 ? -1.204 4.486 -10.693 1.00 89.81 85 ALA A N 1
ATOM 673 C CA . ALA A 1 85 ? -0.213 3.584 -10.111 1.00 89.81 85 ALA A CA 1
ATOM 674 C C . ALA A 1 85 ? -0.869 2.439 -9.321 1.00 89.81 85 ALA A C 1
ATOM 676 O O . ALA 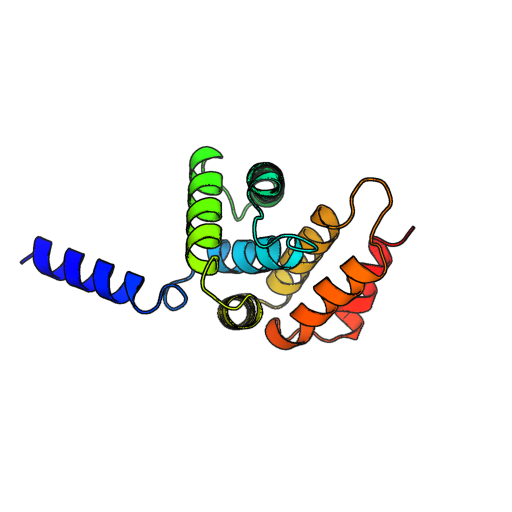A 1 85 ? -0.490 1.275 -9.466 1.00 89.81 85 ALA A O 1
ATOM 677 N N . VAL A 1 86 ? -1.895 2.746 -8.522 1.00 93.25 86 VAL A N 1
ATOM 678 C CA . VAL A 1 86 ? -2.651 1.734 -7.776 1.00 93.25 86 VAL A CA 1
ATOM 679 C C . VAL A 1 86 ? -3.438 0.817 -8.712 1.00 93.25 86 VAL A C 1
ATOM 681 O O . VAL A 1 86 ? -3.465 -0.388 -8.472 1.00 93.25 86 VAL A O 1
ATOM 684 N N . SER A 1 87 ? -4.019 1.336 -9.796 1.00 92.75 87 SER A N 1
ATOM 685 C CA . SER A 1 87 ? -4.693 0.508 -10.803 1.00 92.75 87 SER A CA 1
ATOM 686 C C . SER A 1 87 ? -3.723 -0.457 -11.493 1.00 92.75 87 SER A C 1
ATOM 688 O O . SER A 1 87 ? -4.064 -1.622 -11.700 1.00 92.75 87 SER A O 1
ATOM 690 N N . ALA A 1 88 ? -2.506 -0.010 -11.817 1.00 91.50 88 ALA A N 1
ATOM 691 C CA . ALA A 1 88 ? -1.466 -0.872 -12.377 1.00 91.50 88 ALA A CA 1
ATOM 692 C C . ALA A 1 88 ? -1.042 -1.960 -11.375 1.00 91.50 88 ALA A C 1
ATOM 694 O O . ALA A 1 88 ? -0.998 -3.144 -11.714 1.00 91.50 88 ALA A O 1
ATOM 695 N N . ALA A 1 89 ? -0.821 -1.582 -10.112 1.00 94.06 89 ALA A N 1
ATOM 696 C CA . ALA A 1 89 ? -0.524 -2.526 -9.037 1.00 94.06 89 ALA A CA 1
ATOM 697 C C . ALA A 1 89 ? -1.650 -3.561 -8.849 1.00 94.06 89 ALA A C 1
ATOM 699 O O . ALA A 1 89 ? -1.391 -4.750 -8.659 1.00 94.06 89 ALA A O 1
ATOM 700 N N . ALA A 1 90 ? -2.911 -3.139 -8.956 1.00 94.88 90 ALA A N 1
ATOM 701 C CA . ALA A 1 90 ? -4.070 -4.006 -8.793 1.00 94.88 90 ALA A CA 1
ATOM 702 C C . ALA A 1 90 ? -4.162 -5.124 -9.843 1.00 94.88 90 ALA A C 1
ATOM 704 O O . ALA A 1 90 ? -4.739 -6.171 -9.547 1.00 94.88 90 ALA A O 1
ATOM 705 N N . GLY A 1 91 ? -3.601 -4.924 -11.038 1.00 93.25 91 GLY A N 1
ATOM 706 C CA . GLY A 1 91 ? -3.520 -5.958 -12.074 1.00 93.25 91 GLY A CA 1
ATOM 707 C C . GLY A 1 91 ? -2.536 -7.088 -11.749 1.00 93.25 91 GLY A C 1
ATOM 708 O O . GLY A 1 91 ? -2.625 -8.161 -12.337 1.00 93.25 91 GLY A O 1
ATOM 709 N N . ILE A 1 92 ? -1.619 -6.863 -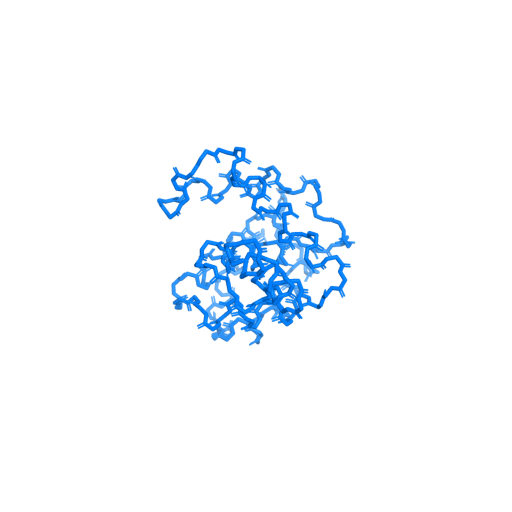10.804 1.00 94.81 92 ILE A N 1
ATOM 710 C CA . ILE A 1 92 ? -0.529 -7.788 -10.451 1.00 94.81 92 ILE A CA 1
ATOM 711 C C . ILE A 1 92 ? -0.825 -8.527 -9.144 1.00 94.81 92 ILE A C 1
ATOM 713 O O . ILE A 1 92 ? -0.456 -9.688 -8.973 1.00 94.81 92 ILE A O 1
ATOM 717 N N . LEU A 1 93 ? -1.475 -7.851 -8.197 1.00 96.50 93 LEU A N 1
ATOM 718 C CA . LEU A 1 93 ? -1.721 -8.390 -6.865 1.00 96.50 93 LEU A CA 1
ATOM 719 C C . LEU A 1 93 ? -2.896 -9.378 -6.850 1.00 96.50 93 LEU A C 1
ATOM 721 O O . LEU A 1 93 ? -3.961 -9.116 -7.410 1.00 96.50 93 LEU A O 1
ATOM 725 N N . SER A 1 94 ? -2.740 -10.476 -6.107 1.00 95.62 94 SER A N 1
ATOM 726 C CA . SER A 1 94 ? -3.876 -11.313 -5.711 1.00 95.62 94 SER A CA 1
ATOM 727 C C . SER A 1 94 ? -4.791 -10.561 -4.738 1.00 95.62 94 SER A C 1
ATOM 729 O O . SER A 1 94 ? -4.383 -9.581 -4.111 1.00 95.62 94 SER A O 1
ATOM 731 N N . GLU A 1 95 ? -6.030 -11.028 -4.564 1.00 94.25 95 GLU A N 1
ATOM 732 C CA . GLU A 1 95 ? -6.985 -10.388 -3.649 1.00 94.25 95 GLU A CA 1
ATOM 733 C C . GLU A 1 95 ? -6.456 -10.295 -2.204 1.00 94.25 95 GLU A C 1
ATOM 735 O O . GLU A 1 95 ? -6.662 -9.286 -1.527 1.00 94.25 95 GLU A O 1
ATOM 740 N N . ASP A 1 96 ? -5.724 -11.307 -1.740 1.00 94.69 96 ASP A N 1
ATOM 741 C CA . ASP A 1 96 ? -5.148 -11.313 -0.393 1.00 94.69 96 ASP A CA 1
ATOM 742 C C . ASP A 1 96 ? -4.015 -10.296 -0.246 1.00 94.69 96 ASP A C 1
ATOM 744 O O . ASP A 1 96 ? -3.957 -9.579 0.755 1.00 94.69 96 ASP A O 1
ATOM 748 N N . LEU A 1 97 ? -3.163 -10.156 -1.266 1.00 96.31 97 LEU A N 1
ATOM 749 C CA . LEU A 1 97 ? -2.095 -9.157 -1.255 1.00 96.31 97 LEU A CA 1
ATOM 750 C C . LEU A 1 97 ? -2.649 -7.734 -1.353 1.00 96.31 97 LEU A C 1
ATOM 752 O O . LEU A 1 97 ? -2.165 -6.847 -0.658 1.00 96.31 97 LEU A O 1
ATOM 756 N N . LYS A 1 98 ? -3.720 -7.526 -2.126 1.00 96.12 98 LYS A N 1
ATOM 757 C CA . LYS A 1 98 ? -4.462 -6.258 -2.175 1.00 96.12 98 LYS A CA 1
ATOM 758 C C . LYS A 1 98 ? -4.962 -5.841 -0.787 1.00 96.12 98 LYS A C 1
ATOM 760 O O . LYS A 1 98 ? -4.725 -4.714 -0.350 1.00 96.12 98 LYS A O 1
ATOM 765 N N . LYS A 1 99 ? -5.616 -6.760 -0.067 1.00 94.50 99 LYS A N 1
ATOM 766 C CA . LYS A 1 99 ? -6.109 -6.525 1.303 1.00 94.50 99 LYS A CA 1
ATOM 767 C C . LYS A 1 99 ? -4.972 -6.271 2.286 1.00 94.50 99 LYS A C 1
ATOM 769 O O . LYS A 1 99 ? -5.089 -5.386 3.131 1.00 94.50 99 LYS A O 1
ATOM 774 N N . LEU A 1 100 ? -3.890 -7.043 2.188 1.00 95.25 100 LEU A N 1
ATOM 775 C CA . LEU A 1 100 ? -2.724 -6.894 3.053 1.00 95.25 100 LEU A CA 1
ATOM 776 C C . LEU A 1 100 ? -2.067 -5.525 2.864 1.00 95.25 100 LEU A C 1
ATOM 778 O O . LEU A 1 100 ? -1.863 -4.813 3.845 1.00 95.25 100 LEU A O 1
ATOM 782 N N . SER A 1 101 ? -1.814 -5.122 1.618 1.00 95.75 101 SER A N 1
ATOM 783 C CA . SER A 1 101 ? -1.268 -3.801 1.310 1.00 95.75 101 SER A CA 1
ATOM 784 C C . SER A 1 101 ? -2.170 -2.682 1.820 1.00 95.75 101 SER A C 1
ATOM 786 O O . SER A 1 101 ? -1.672 -1.742 2.428 1.00 95.75 101 SER A O 1
ATOM 788 N N . LEU A 1 102 ? -3.494 -2.804 1.670 1.00 93.88 102 LEU A N 1
ATOM 789 C CA . LEU A 1 102 ? -4.434 -1.816 2.202 1.00 93.88 102 LEU A CA 1
ATOM 790 C C . LEU A 1 102 ? -4.419 -1.751 3.738 1.00 93.88 102 LEU A C 1
ATOM 792 O O . LEU A 1 102 ? -4.494 -0.668 4.317 1.00 93.88 102 LEU A O 1
ATOM 796 N N . ARG A 1 103 ? -4.294 -2.899 4.413 1.00 94.12 103 ARG A N 1
ATOM 797 C CA . ARG A 1 103 ? -4.146 -2.958 5.874 1.00 94.12 103 ARG A CA 1
ATOM 798 C C . ARG A 1 103 ? -2.849 -2.288 6.328 1.00 94.12 103 ARG A C 1
ATOM 800 O O . ARG A 1 103 ? -2.860 -1.577 7.328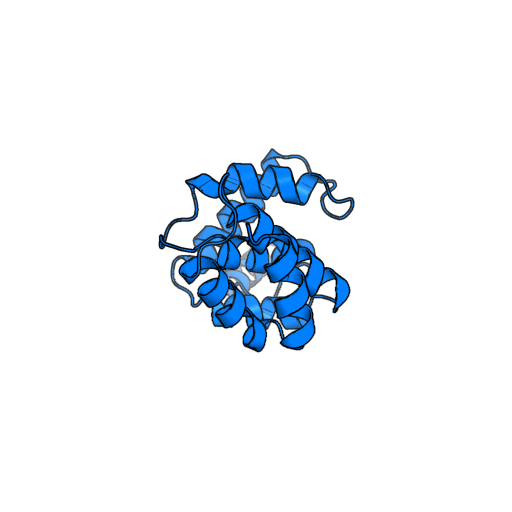 1.00 94.12 103 ARG A O 1
ATOM 807 N N . TRP A 1 104 ? -1.754 -2.471 5.597 1.00 94.38 104 TRP A N 1
ATOM 808 C CA . TRP A 1 104 ? -0.500 -1.762 5.852 1.00 94.38 104 TRP A CA 1
ATOM 809 C C . TRP A 1 104 ? -0.632 -0.255 5.644 1.00 94.38 104 TRP A C 1
ATOM 811 O O . TRP A 1 104 ? -0.193 0.512 6.499 1.00 94.38 104 TRP A O 1
ATOM 821 N N . SER A 1 105 ? -1.309 0.180 4.579 1.00 92.81 105 SER A N 1
ATOM 822 C CA . SER A 1 105 ? -1.631 1.594 4.368 1.00 92.81 105 SER A CA 1
ATOM 823 C C . SER A 1 105 ? -2.420 2.178 5.542 1.00 92.81 105 SER A C 1
ATOM 825 O O . SER A 1 105 ? -2.079 3.244 6.051 1.00 92.81 105 SER A O 1
ATOM 827 N N . ALA A 1 106 ? -3.448 1.461 6.006 1.00 91.88 106 ALA A N 1
ATOM 828 C CA . ALA A 1 106 ? -4.256 1.857 7.153 1.00 91.88 106 ALA A CA 1
ATOM 829 C C . ALA A 1 106 ? -3.426 1.943 8.439 1.00 91.88 106 ALA A C 1
ATOM 831 O O . ALA A 1 106 ? -3.541 2.926 9.163 1.00 91.88 106 ALA A O 1
ATOM 832 N N . HIS A 1 107 ? -2.546 0.971 8.686 1.00 91.31 107 HIS A N 1
ATOM 833 C CA . HIS A 1 107 ? -1.643 0.976 9.834 1.00 91.31 107 HIS A CA 1
ATOM 834 C C . HIS A 1 107 ? -0.689 2.177 9.824 1.00 91.31 107 HIS A C 1
ATOM 836 O O . HIS A 1 107 ? -0.494 2.819 10.850 1.00 91.31 107 HIS A O 1
ATOM 842 N N . LEU A 1 108 ? -0.119 2.524 8.669 1.00 89.56 108 LEU A N 1
ATOM 843 C CA . LEU A 1 108 ? 0.789 3.669 8.564 1.00 89.56 108 LEU A CA 1
ATOM 844 C C . LEU A 1 108 ? 0.067 5.010 8.710 1.00 89.56 108 LEU A C 1
ATOM 846 O O . LEU A 1 108 ? 0.602 5.926 9.347 1.00 89.56 108 LEU A O 1
ATOM 850 N N . ALA A 1 109 ? -1.136 5.113 8.137 1.00 88.62 109 ALA A N 1
ATOM 851 C CA . ALA A 1 109 ? -1.983 6.295 8.229 1.00 88.62 109 ALA A CA 1
ATOM 852 C C . ALA A 1 109 ? -2.537 6.491 9.650 1.00 88.62 109 ALA A C 1
ATOM 854 O O . ALA A 1 109 ? -2.601 7.623 10.133 1.00 88.62 109 ALA A O 1
ATOM 855 N N . ALA A 1 110 ? -2.902 5.409 10.338 1.00 86.75 110 ALA A N 1
ATOM 856 C CA . ALA A 1 110 ? -3.289 5.416 11.740 1.00 86.75 110 ALA A CA 1
ATOM 857 C C . ALA A 1 110 ? -2.058 5.710 12.614 1.00 86.75 110 ALA A C 1
ATOM 859 O O . ALA A 1 110 ? -1.366 4.812 13.082 1.00 86.75 110 ALA A O 1
ATOM 860 N N . LYS A 1 111 ? -1.766 6.997 12.833 1.00 75.69 111 LYS A N 1
ATOM 861 C CA . LYS A 1 111 ? -0.850 7.429 13.905 1.00 75.69 111 LYS A CA 1
ATOM 862 C C . LYS A 1 111 ? -1.460 7.055 15.275 1.00 75.69 111 LYS A C 1
ATOM 864 O O . LYS A 1 111 ? -2.543 6.480 15.324 1.00 75.69 111 LYS A O 1
ATOM 869 N N . GLU A 1 112 ? -0.811 7.408 16.386 1.00 72.38 112 GLU A N 1
ATOM 870 C CA . GLU A 1 112 ? -1.163 6.988 17.766 1.00 72.38 112 GLU A CA 1
ATOM 871 C C . GLU A 1 112 ? -2.640 7.184 18.208 1.00 72.38 112 GLU A C 1
ATOM 873 O O . GLU A 1 112 ? -3.037 6.656 19.240 1.00 72.38 112 GLU A O 1
ATOM 878 N N . GLY A 1 113 ? -3.481 7.885 17.438 1.00 76.56 113 GLY A N 1
ATOM 879 C CA . GLY A 1 113 ? -4.916 8.076 17.700 1.00 76.56 113 GLY A CA 1
ATOM 880 C C . GLY A 1 113 ? -5.889 7.336 16.768 1.00 76.56 113 GLY A C 1
ATOM 881 O O . GLY A 1 113 ? -7.087 7.613 16.831 1.00 76.56 113 GLY A O 1
ATOM 882 N N . GLY A 1 114 ? -5.419 6.440 15.892 1.00 87.25 114 GLY A N 1
ATOM 883 C CA . GLY A 1 114 ? -6.260 5.749 14.905 1.00 87.25 114 GLY A CA 1
ATOM 884 C C . GLY A 1 114 ? -6.512 6.557 13.623 1.00 87.25 114 GLY A C 1
ATOM 885 O O . GLY A 1 114 ? -5.901 7.603 13.385 1.00 87.25 114 GLY A O 1
ATOM 886 N N . LEU A 1 115 ? -7.402 6.057 12.757 1.00 88.75 115 LEU A N 1
ATOM 887 C CA . LEU A 1 115 ? -7.739 6.716 11.490 1.00 88.75 115 LEU A CA 1
ATOM 888 C C . LEU A 1 115 ? -8.739 7.863 11.677 1.00 88.75 115 LEU A C 1
ATOM 890 O O . LEU A 1 115 ? -9.917 7.659 11.981 1.00 88.75 115 LEU A O 1
ATOM 894 N N . THR A 1 116 ? -8.311 9.075 11.338 1.00 89.06 116 THR A N 1
ATOM 895 C CA . THR A 1 116 ? -9.205 10.228 11.172 1.00 89.06 116 THR A CA 1
ATOM 896 C C . THR A 1 116 ? -10.173 10.025 10.000 1.00 89.06 116 THR A C 1
ATOM 898 O O . THR A 1 116 ? -9.910 9.279 9.054 1.00 89.06 116 THR A O 1
ATOM 901 N N . ARG A 1 117 ? -11.287 10.770 9.988 1.00 87.62 117 ARG A N 1
ATOM 902 C CA . ARG A 1 117 ? -12.258 10.744 8.875 1.00 87.62 117 ARG A CA 1
ATOM 903 C C . ARG A 1 117 ? -11.621 11.050 7.512 1.00 87.62 117 ARG A C 1
ATOM 905 O O . ARG A 1 117 ? -12.020 10.456 6.514 1.00 87.62 117 ARG A O 1
ATOM 912 N N . GLY A 1 118 ? -10.645 11.963 7.470 1.00 87.25 118 GLY A N 1
ATOM 913 C CA . GLY A 1 118 ? -9.911 12.298 6.246 1.00 87.25 118 GLY A CA 1
ATOM 914 C C . GLY A 1 118 ? -9.056 11.134 5.745 1.00 87.25 118 GLY A C 1
ATOM 915 O O . GLY A 1 118 ? -9.105 10.806 4.566 1.00 87.25 118 GLY A O 1
ATOM 916 N N . GLN A 1 119 ? -8.359 10.449 6.652 1.00 89.06 119 GLN A N 1
ATOM 917 C CA . GLN A 1 119 ? -7.551 9.268 6.329 1.00 89.06 119 GLN A CA 1
ATOM 918 C C . GLN A 1 119 ? -8.402 8.104 5.830 1.00 89.06 119 GLN A C 1
ATOM 920 O O . GLN A 1 119 ? -8.050 7.471 4.841 1.00 89.06 119 GLN A O 1
ATOM 925 N N . LYS A 1 120 ? -9.555 7.859 6.465 1.00 89.62 120 LYS A N 1
ATOM 926 C CA . LYS A 1 120 ? -10.507 6.852 5.984 1.00 89.62 120 LYS A CA 1
ATOM 927 C C . LYS A 1 120 ? -10.965 7.167 4.567 1.00 89.62 120 LYS A C 1
ATOM 929 O O . LYS A 1 120 ? -10.928 6.286 3.723 1.00 89.62 120 LYS A O 1
ATOM 934 N N . ARG A 1 121 ? -11.361 8.418 4.297 1.00 89.44 121 ARG A N 1
ATOM 935 C CA . ARG A 1 121 ? -11.792 8.839 2.955 1.00 89.44 121 ARG A CA 1
ATOM 936 C C . ARG A 1 121 ? -10.690 8.626 1.916 1.00 89.44 121 ARG A C 1
ATOM 938 O O . ARG A 1 121 ? -10.963 8.022 0.893 1.00 89.44 121 ARG A O 1
ATOM 945 N N . HIS A 1 122 ? -9.462 9.035 2.223 1.00 89.44 122 HIS A N 1
ATOM 946 C CA . HIS A 1 122 ? -8.307 8.828 1.347 1.00 89.44 122 HIS A CA 1
ATOM 947 C C . HIS A 1 122 ? -8.077 7.347 1.018 1.00 89.44 122 HIS A C 1
ATOM 949 O O . HIS A 1 122 ? -7.937 6.975 -0.141 1.00 89.44 122 HIS A O 1
ATOM 955 N N . LEU A 1 123 ? -8.111 6.474 2.028 1.00 90.50 123 LEU A N 1
ATOM 956 C CA . LEU A 1 123 ? -7.985 5.028 1.823 1.00 90.50 123 LEU A CA 1
ATOM 957 C C . LEU A 1 123 ? -9.182 4.445 1.051 1.00 90.50 123 LEU A C 1
ATOM 959 O O . LEU A 1 123 ? -9.004 3.516 0.265 1.00 90.50 123 LEU A O 1
ATOM 963 N N . PHE A 1 124 ? -10.383 5.007 1.226 1.00 90.25 124 PHE A N 1
ATOM 964 C CA . PHE A 1 124 ? -11.559 4.664 0.423 1.00 90.25 124 PHE A CA 1
ATOM 965 C C . PHE A 1 124 ? -11.413 5.059 -1.048 1.00 90.25 124 PHE A C 1
ATOM 967 O O . PHE A 1 124 ? -11.882 4.327 -1.916 1.00 90.25 124 PHE A O 1
ATOM 974 N N . ASP A 1 125 ? -10.739 6.166 -1.348 1.00 89.44 125 ASP A N 1
ATOM 975 C CA . ASP A 1 125 ? -10.518 6.616 -2.726 1.00 89.44 125 ASP A CA 1
ATOM 976 C C . ASP A 1 125 ? -9.579 5.676 -3.508 1.00 89.44 125 ASP A C 1
ATOM 978 O O . ASP A 1 125 ? -9.563 5.697 -4.740 1.00 89.44 125 ASP A O 1
ATOM 982 N N . LEU A 1 126 ? -8.835 4.810 -2.809 1.00 89.75 126 LEU A N 1
ATOM 983 C CA . LEU A 1 126 ? -8.008 3.760 -3.411 1.00 89.75 126 LEU A CA 1
ATOM 984 C C . LEU A 1 126 ? -8.779 2.464 -3.702 1.00 89.75 126 LEU A C 1
ATOM 986 O O . LEU A 1 126 ? -8.248 1.597 -4.390 1.00 89.75 126 LEU A O 1
ATOM 990 N N . VAL A 1 127 ? -10.020 2.320 -3.226 1.00 88.19 127 VAL A N 1
ATOM 991 C CA . VAL A 1 127 ? -10.806 1.076 -3.348 1.00 88.19 127 VAL A CA 1
ATOM 992 C C . VAL A 1 127 ? -11.108 0.722 -4.792 1.00 88.19 127 VAL A C 1
ATOM 994 O O . VAL A 1 127 ? -10.871 -0.416 -5.204 1.00 88.19 127 VAL A O 1
ATOM 997 N N . ASP A 1 128 ? -11.623 1.691 -5.550 1.00 88.88 128 ASP A N 1
ATOM 998 C CA . ASP A 1 128 ? -12.011 1.454 -6.936 1.00 88.88 128 ASP A CA 1
ATOM 999 C C . ASP A 1 128 ? -10.764 1.120 -7.790 1.00 88.88 128 ASP A C 1
ATOM 1001 O O . ASP A 1 128 ? -10.779 0.079 -8.452 1.00 88.88 128 ASP A O 1
ATOM 1005 N N . PRO A 1 129 ? -9.636 1.866 -7.699 1.00 90.38 129 PRO A N 1
ATOM 1006 C CA . PRO A 1 129 ? -8.382 1.472 -8.348 1.00 90.38 129 PRO A CA 1
ATOM 1007 C C . PRO A 1 129 ? -7.840 0.099 -7.919 1.00 90.38 129 PRO A C 1
ATOM 1009 O O . PRO A 1 129 ? -7.370 -0.658 -8.763 1.00 90.38 129 PRO A O 1
ATOM 1012 N N . LEU A 1 130 ? -7.926 -0.273 -6.632 1.00 91.19 130 LEU A N 1
ATOM 1013 C CA . LEU A 1 130 ? -7.481 -1.596 -6.164 1.00 91.19 130 LEU A CA 1
ATOM 1014 C C . LEU A 1 130 ? -8.390 -2.744 -6.627 1.00 91.19 130 LEU A C 1
ATOM 1016 O O . LEU A 1 130 ? -7.977 -3.909 -6.592 1.00 91.19 130 LEU A O 1
ATOM 1020 N N . SER A 1 131 ? -9.616 -2.436 -7.058 1.00 92.75 131 SER A N 1
ATOM 1021 C CA . SER A 1 131 ? -10.649 -3.423 -7.382 1.00 92.75 131 SER A CA 1
ATOM 1022 C C . SER A 1 131 ? -10.918 -4.388 -6.214 1.00 92.75 131 SER A C 1
ATOM 1024 O O . SER A 1 131 ? -10.953 -5.605 -6.397 1.00 92.75 131 SER A O 1
ATOM 1026 N N . ILE A 1 132 ? -11.064 -3.852 -4.995 1.00 88.94 132 ILE A N 1
ATOM 1027 C CA . ILE A 1 132 ? -11.529 -4.605 -3.815 1.00 88.94 132 ILE A CA 1
ATOM 1028 C C . ILE A 1 132 ? -12.998 -4.254 -3.554 1.00 88.94 132 ILE A C 1
ATOM 1030 O O . ILE A 1 132 ? -13.412 -3.107 -3.694 1.00 88.94 132 ILE A O 1
ATOM 1034 N N . GLU A 1 133 ? -13.799 -5.222 -3.111 1.00 89.81 133 GLU A N 1
ATOM 1035 C CA . GLU A 1 133 ? -15.160 -4.945 -2.646 1.00 89.81 133 GLU A CA 1
ATOM 1036 C C . GLU A 1 133 ? -15.178 -3.958 -1.467 1.00 89.81 133 GLU A C 1
ATOM 1038 O O . GLU A 1 133 ? -14.545 -4.186 -0.432 1.00 89.81 133 GLU A O 1
ATOM 1043 N N . ARG A 1 134 ? -15.997 -2.906 -1.578 1.00 87.94 134 ARG A N 1
ATOM 1044 C CA . ARG A 1 134 ? -16.141 -1.853 -0.554 1.00 87.94 134 ARG A CA 1
ATOM 1045 C C . ARG A 1 134 ? -16.378 -2.389 0.860 1.00 87.94 134 ARG A C 1
ATOM 1047 O O . ARG A 1 134 ? -15.706 -1.943 1.782 1.00 87.94 134 ARG A O 1
ATOM 1054 N N . LYS A 1 135 ? -17.233 -3.406 1.020 1.00 88.75 135 LYS A N 1
ATOM 1055 C CA . LYS A 1 135 ? -17.522 -4.034 2.326 1.00 88.75 135 LYS A CA 1
ATOM 1056 C C . LYS A 1 135 ? -16.280 -4.627 3.000 1.00 88.75 135 LYS A C 1
ATOM 1058 O O . LYS A 1 135 ? -16.131 -4.556 4.216 1.00 88.75 135 LYS A O 1
ATOM 1063 N N . LYS A 1 136 ? -15.369 -5.215 2.215 1.00 87.31 136 LYS A N 1
ATOM 1064 C CA . LYS A 1 136 ? -14.112 -5.779 2.732 1.00 87.31 136 LYS A CA 1
ATOM 1065 C C . LYS A 1 136 ? -13.187 -4.660 3.215 1.00 87.31 136 LYS A C 1
ATOM 1067 O O . LYS A 1 136 ? -12.505 -4.825 4.220 1.00 87.31 136 LYS A O 1
ATOM 1072 N N . VAL A 1 137 ? -13.194 -3.517 2.529 1.00 86.50 137 VAL A N 1
ATOM 1073 C CA . VAL A 1 137 ? -12.414 -2.340 2.929 1.00 86.50 137 VAL A CA 1
ATOM 1074 C C . VAL A 1 137 ? -12.981 -1.670 4.174 1.00 86.50 137 VAL A C 1
ATOM 1076 O O . VAL A 1 137 ? -12.209 -1.372 5.078 1.00 86.50 137 VAL A O 1
ATOM 1079 N N . GLU A 1 138 ? -14.301 -1.509 4.272 1.00 88.62 138 GLU A N 1
ATOM 1080 C CA . GLU A 1 138 ? -14.977 -1.025 5.487 1.00 88.62 138 GLU A CA 1
ATOM 1081 C C . GLU A 1 138 ? -14.517 -1.810 6.718 1.00 88.62 138 GLU A C 1
ATOM 1083 O O . GLU A 1 138 ? -13.978 -1.221 7.653 1.00 88.62 138 GLU A O 1
ATOM 1088 N N . SER A 1 139 ? -14.588 -3.143 6.653 1.00 89.25 139 SER A N 1
ATOM 1089 C CA . SER A 1 139 ? -14.140 -4.020 7.739 1.00 89.25 139 SER A CA 1
ATOM 1090 C C . SER A 1 139 ? -12.651 -3.853 8.083 1.00 89.25 139 SER A C 1
ATOM 1092 O O . SER A 1 139 ? -12.280 -3.876 9.257 1.00 89.25 139 SER A O 1
ATOM 1094 N N . ILE A 1 140 ? -11.779 -3.649 7.086 1.00 89.12 140 ILE A N 1
ATOM 1095 C CA . ILE A 1 140 ? -10.351 -3.393 7.330 1.00 89.12 140 ILE A CA 1
ATOM 1096 C C . ILE A 1 140 ? -10.152 -2.056 8.047 1.00 89.12 140 ILE A C 1
ATOM 1098 O O . ILE A 1 140 ? -9.359 -2.000 8.979 1.00 89.12 140 ILE A O 1
ATOM 1102 N N . LEU A 1 141 ? -10.838 -0.990 7.629 1.00 88.50 141 LEU A N 1
ATOM 1103 C CA . LEU A 1 141 ? -10.649 0.356 8.183 1.00 88.50 141 LEU A CA 1
ATOM 1104 C C . LEU A 1 141 ? -11.312 0.530 9.557 1.00 88.50 141 LEU A C 1
ATOM 1106 O O . LEU A 1 141 ? -10.829 1.313 10.378 1.00 88.50 141 LEU A O 1
ATOM 1110 N N . GLU A 1 142 ? -12.387 -0.208 9.835 1.00 88.12 142 GLU A N 1
ATOM 1111 C CA . GLU A 1 142 ? -13.015 -0.272 11.159 1.00 88.12 142 GLU A CA 1
ATOM 1112 C C . GLU A 1 142 ? -12.043 -0.782 12.226 1.00 88.12 142 GLU A C 1
ATOM 1114 O O . GLU A 1 142 ? -11.993 -0.206 13.309 1.00 88.12 142 GLU A O 1
ATOM 1119 N N . ALA A 1 143 ? -11.177 -1.747 11.894 1.00 87.56 143 ALA A N 1
ATOM 1120 C CA . ALA A 1 143 ? -10.157 -2.270 12.809 1.00 87.56 143 ALA A CA 1
ATOM 1121 C C . ALA A 1 143 ? -9.118 -1.228 13.281 1.00 87.56 143 ALA A C 1
ATOM 1123 O O . ALA A 1 143 ? -8.386 -1.490 14.231 1.00 87.56 143 ALA A O 1
ATOM 1124 N N . PHE A 1 144 ? -9.043 -0.059 12.635 1.00 86.56 144 PHE A N 1
ATOM 1125 C CA . PHE A 1 144 ? -8.149 1.051 13.001 1.00 86.56 144 PHE A CA 1
ATOM 1126 C C . PHE A 1 144 ? -8.913 2.284 13.506 1.00 86.56 144 PHE A C 1
ATOM 1128 O O . PHE A 1 144 ? -8.372 3.394 13.544 1.00 86.56 144 PHE A O 1
ATOM 1135 N N . SER A 1 145 ? -10.191 2.113 13.838 1.00 75.88 145 SER A N 1
ATOM 1136 C CA . SER A 1 145 ? -11.022 3.157 14.433 1.00 75.88 145 SER A CA 1
ATOM 1137 C C . SER A 1 145 ? -10.905 3.096 15.950 1.00 75.88 145 SER A C 1
ATOM 1139 O O . SER A 1 145 ? -11.028 2.019 16.526 1.00 75.88 145 SER A O 1
ATOM 1141 N N . THR A 1 146 ? -10.645 4.246 16.566 1.00 61.19 146 THR A N 1
ATOM 1142 C CA . THR A 1 146 ? -10.771 4.466 18.010 1.00 61.19 146 THR A CA 1
ATOM 1143 C C . THR A 1 146 ? -12.228 4.585 18.433 1.00 61.19 146 THR A C 1
ATOM 1145 O O . THR A 1 146 ? -13.046 5.075 17.616 1.00 61.19 146 THR A O 1
#

Foldseek 3Di:
DVVVVVVVVVVVCVVPVLPDADLLLLLLLLQQQLLPLDDLDCPVCLLVSLVVCCVDPVNPDDSVVSSVSSVVSSVVCSPPDSLVSNLSSLVHDDLVSLLVSLLSSQVSNLDPQFHDPSSLVSSLVSCVSNVHDPVSSVVSRVVRHD

Secondary structure (DSSP, 8-state):
-HHHHHHHHHHHHHH-TTTT--HHHHHHHHHHHHH-SS-S--GGGHHHHHHHHHTSTT--S-HHHHHHHHHHHHHHTTSS-HHHHHHHHHTTS-HHHHHHHHHHHHHHH-BTTB--HHHHHHHHHTHHHHT--HHHHHHHHHTT--

Radius of gyration: 15.6 Å; chains: 1; bounding box: 43×29×47 Å

pLDDT: mean 83.92, std 12.71, range [50.56, 96.81]

Sequence (146 aa):
MKSERLKEEIEAFEKNPLQNLTVQDAMIIVVVCGARVKAEDCSEDIARIAELVQSHSLFSEYREDTVRRINRIVNMMRAGDCKEAVSAAAGILSEDLKKLSLRWSAHLAAKEGGLTRGQKRHLFDLVDPLSIERKKVESILEAFST